Protein AF-A0A931W241-F1 (afdb_monomer)

Sequence (93 aa):
MQKSESNPELHAAIMKVVETQLRSNDPPQTQQTFKRLIKAGHSEKEAKRLIACVVSAEIFDVLKRQEPFNLDRFVKALGKLPAMPWEDEESKV

Secondary structure (DSSP, 8-state):
-------HHHHHHHHHHHHHHHHHT-SHHHHHHHHHHHHTT--HHHHHHHHHHHHHHHHHHHHHHTPPP-HHHHHHHHHHTTS-TTGGGSS--

Mean predicted aligned error: 6.49 Å

pLDDT: mean 87.17, std 17.64, range [37.62, 98.25]

Nearest PDB structures (foldseek):
  4nle-assembly1_B-2  TM=6.211E-01  e=5.796E+00  Mycolicibacterium smegmatis MC2 155
  5v4l-assembly5_A  TM=5.480E-01  e=4.893E+00  Cryptococcus neoformans

Radius of gyration: 13.9 Å; Cα contacts (8 Å, |Δi|>4): 63; chains: 1; bounding box: 38×35×32 Å

Structure (mmCIF, N/CA/C/O backbone):
data_AF-A0A931W241-F1
#
_entry.id   AF-A0A931W241-F1
#
loop_
_atom_site.group_PDB
_atom_site.id
_atom_site.type_symbol
_atom_site.label_atom_id
_atom_site.label_alt_id
_atom_site.label_comp_id
_atom_site.label_asym_id
_atom_site.label_entity_id
_atom_site.label_seq_id
_atom_site.pdbx_PDB_ins_code
_atom_site.Cartn_x
_atom_site.Cartn_y
_atom_site.Cartn_z
_atom_site.occupancy
_atom_site.B_iso_or_equiv
_atom_site.auth_seq_id
_atom_site.auth_comp_id
_atom_site.auth_asym_id
_atom_site.auth_atom_id
_atom_site.pdbx_PDB_model_num
ATOM 1 N N . MET A 1 1 ? 29.049 -11.202 5.435 1.00 37.62 1 MET A N 1
ATOM 2 C CA . MET A 1 1 ? 27.609 -10.879 5.477 1.00 37.62 1 MET A CA 1
ATOM 3 C C . MET A 1 1 ? 27.460 -9.402 5.131 1.00 37.62 1 MET A C 1
ATOM 5 O O . MET A 1 1 ? 27.796 -8.572 5.967 1.00 37.62 1 MET A O 1
ATOM 9 N N . GLN A 1 2 ? 27.096 -9.047 3.894 1.00 39.69 2 GLN A N 1
ATOM 10 C CA . GLN A 1 2 ? 26.779 -7.647 3.584 1.00 39.69 2 GLN A CA 1
ATOM 11 C C . GLN A 1 2 ? 25.499 -7.300 4.351 1.00 39.69 2 GLN A C 1
ATOM 13 O O . GLN A 1 2 ? 24.459 -7.903 4.104 1.00 39.69 2 GLN A O 1
ATOM 18 N N . LYS A 1 3 ? 25.583 -6.384 5.323 1.00 40.69 3 LYS A N 1
ATOM 19 C CA . LYS A 1 3 ? 24.392 -5.701 5.836 1.00 40.69 3 LYS A CA 1
ATOM 20 C C . LYS A 1 3 ? 23.728 -5.067 4.617 1.00 40.69 3 LYS A C 1
ATOM 22 O O . LYS A 1 3 ? 24.357 -4.240 3.966 1.00 40.69 3 LYS A O 1
ATOM 27 N N . SER A 1 4 ? 22.513 -5.479 4.272 1.00 50.69 4 SER A N 1
ATOM 28 C CA . SER A 1 4 ? 21.717 -4.741 3.298 1.00 50.69 4 SER A CA 1
ATOM 29 C C . SER A 1 4 ? 21.462 -3.364 3.902 1.00 50.69 4 SER A C 1
ATOM 31 O O . SER A 1 4 ? 20.628 -3.226 4.799 1.00 50.69 4 SER A O 1
ATOM 33 N N . GLU A 1 5 ? 22.237 -2.363 3.499 1.00 58.00 5 GLU A N 1
ATOM 34 C CA . GLU A 1 5 ? 21.945 -0.991 3.875 1.00 58.00 5 GLU A CA 1
ATOM 35 C C . GLU A 1 5 ? 20.583 -0.642 3.281 1.00 58.00 5 GLU A C 1
ATOM 37 O O . GLU A 1 5 ? 20.373 -0.658 2.068 1.00 58.00 5 GLU A O 1
ATOM 42 N N . SER A 1 6 ? 19.612 -0.419 4.159 1.00 67.12 6 SER A N 1
ATOM 43 C CA . SER A 1 6 ? 18.300 0.091 3.793 1.00 67.12 6 SER A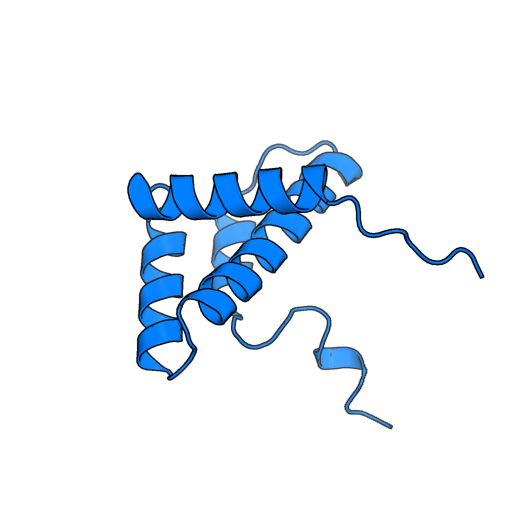 CA 1
ATOM 44 C C . SER A 1 6 ? 18.491 1.395 3.024 1.00 67.12 6 SER A C 1
ATOM 46 O O . SER A 1 6 ? 18.981 2.360 3.600 1.00 67.12 6 SER A O 1
ATOM 48 N N . ASN A 1 7 ? 18.116 1.426 1.742 1.00 84.94 7 ASN A N 1
ATOM 49 C CA . ASN A 1 7 ? 18.163 2.640 0.933 1.00 84.94 7 ASN A CA 1
ATOM 50 C C . ASN A 1 7 ? 17.004 3.572 1.359 1.00 84.94 7 ASN A C 1
ATOM 52 O O . ASN A 1 7 ? 15.840 3.263 1.069 1.00 84.94 7 ASN A O 1
ATOM 56 N N . PRO A 1 8 ? 17.285 4.694 2.052 1.00 88.44 8 PRO A N 1
ATOM 57 C CA . PRO A 1 8 ? 16.244 5.573 2.578 1.00 88.44 8 PRO A CA 1
ATOM 58 C C . PRO A 1 8 ? 15.461 6.282 1.468 1.00 88.44 8 PRO A C 1
ATOM 60 O O . PRO A 1 8 ? 14.266 6.532 1.629 1.00 88.44 8 PRO A O 1
ATOM 63 N N . GLU A 1 9 ? 16.098 6.560 0.330 1.00 91.44 9 GLU A N 1
ATOM 64 C CA . GLU A 1 9 ? 15.456 7.190 -0.826 1.00 91.44 9 GLU A CA 1
ATOM 65 C C . GLU A 1 9 ? 14.454 6.237 -1.473 1.00 91.44 9 GLU A C 1
ATOM 67 O O . GLU A 1 9 ? 13.323 6.628 -1.765 1.00 91.44 9 GLU A O 1
ATOM 72 N N . LEU A 1 10 ? 14.834 4.964 -1.618 1.00 90.94 10 LEU A N 1
ATOM 73 C CA . LEU A 1 10 ? 13.939 3.927 -2.125 1.00 90.94 10 LEU A CA 1
ATOM 74 C C . LEU A 1 10 ? 12.733 3.746 -1.199 1.00 90.94 10 LEU A C 1
ATOM 76 O O . LEU A 1 10 ? 11.595 3.715 -1.664 1.00 90.94 10 LEU A O 1
ATOM 80 N N . HIS A 1 11 ? 12.964 3.685 0.114 1.00 91.75 11 HIS A N 1
ATOM 81 C CA . HIS A 1 11 ? 11.878 3.607 1.089 1.00 91.75 11 HIS A CA 1
ATOM 82 C C . HIS A 1 11 ? 10.933 4.815 0.979 1.00 91.75 11 HIS A C 1
ATOM 84 O O . HIS A 1 11 ? 9.714 4.646 0.918 1.00 91.75 11 HIS A O 1
ATOM 90 N N . ALA A 1 12 ? 11.474 6.035 0.910 1.00 94.75 12 ALA A N 1
ATOM 91 C CA . ALA A 1 12 ? 10.676 7.249 0.759 1.00 94.75 12 ALA A CA 1
ATOM 92 C C . ALA A 1 12 ? 9.870 7.257 -0.551 1.00 94.75 12 ALA A C 1
ATOM 94 O O . ALA A 1 12 ? 8.696 7.636 -0.546 1.00 94.75 12 ALA A O 1
ATOM 95 N N . ALA A 1 13 ? 10.458 6.793 -1.657 1.00 95.88 13 ALA A N 1
ATOM 96 C CA . ALA A 1 13 ? 9.772 6.678 -2.939 1.00 95.88 13 ALA A CA 1
ATOM 97 C C . ALA A 1 13 ? 8.582 5.708 -2.865 1.00 95.88 13 ALA A C 1
ATOM 99 O O . ALA A 1 13 ? 7.484 6.051 -3.304 1.00 95.88 13 ALA A O 1
ATOM 100 N N . ILE A 1 14 ? 8.763 4.537 -2.249 1.00 96.44 14 ILE A N 1
ATOM 101 C CA . ILE A 1 14 ? 7.695 3.539 -2.089 1.00 96.44 14 ILE A CA 1
ATOM 102 C C . ILE A 1 14 ? 6.579 4.081 -1.192 1.00 96.44 14 ILE A C 1
ATOM 104 O O . ILE A 1 14 ? 5.401 3.984 -1.538 1.00 96.44 14 ILE A O 1
ATOM 108 N N . MET A 1 15 ? 6.929 4.727 -0.080 1.00 97.50 15 MET A N 1
ATOM 109 C CA . MET A 1 15 ? 5.938 5.363 0.790 1.00 97.50 15 MET A CA 1
ATOM 110 C C . MET A 1 15 ? 5.153 6.457 0.059 1.00 97.50 15 MET A C 1
ATOM 112 O O . MET A 1 15 ? 3.931 6.521 0.187 1.00 97.50 15 MET A O 1
ATOM 116 N N . LYS A 1 16 ? 5.817 7.262 -0.779 1.00 97.75 16 LYS A N 1
ATOM 117 C CA . LYS A 1 16 ? 5.157 8.273 -1.616 1.00 97.75 16 LYS A CA 1
ATOM 118 C C . LYS A 1 16 ? 4.181 7.651 -2.618 1.00 97.75 16 LYS A C 1
ATOM 120 O O . LYS A 1 16 ? 3.128 8.242 -2.879 1.00 97.75 16 LYS A O 1
ATOM 125 N N . VAL A 1 17 ? 4.496 6.475 -3.171 1.00 97.19 17 VAL A N 1
ATOM 126 C CA . VAL A 1 17 ? 3.564 5.718 -4.025 1.00 97.19 17 VAL A CA 1
ATOM 127 C C . VAL A 1 17 ? 2.324 5.328 -3.226 1.00 97.19 17 VAL A C 1
ATOM 129 O O . VAL A 1 17 ? 1.219 5.645 -3.657 1.00 97.19 17 VAL A O 1
ATOM 132 N N . VAL A 1 18 ? 2.488 4.738 -2.038 1.00 97.88 18 VAL A N 1
ATOM 133 C CA . VAL A 1 18 ? 1.360 4.359 -1.167 1.00 97.88 18 VAL A CA 1
ATOM 134 C C . VAL A 1 18 ? 0.489 5.567 -0.823 1.00 97.88 18 VAL A C 1
ATOM 136 O O . VAL A 1 18 ? -0.730 5.517 -0.969 1.00 97.88 18 VAL A O 1
ATOM 139 N N . GLU A 1 19 ? 1.094 6.679 -0.411 1.00 97.81 19 GLU A N 1
ATOM 140 C CA . GLU A 1 19 ? 0.360 7.911 -0.101 1.00 97.81 19 GLU A CA 1
ATOM 141 C C . GLU A 1 19 ? -0.391 8.460 -1.309 1.00 97.81 19 GLU A C 1
ATOM 143 O O . GLU A 1 19 ? -1.512 8.951 -1.175 1.00 97.81 19 GLU A O 1
ATOM 148 N N . THR A 1 20 ? 0.213 8.366 -2.493 1.00 98.06 20 THR A N 1
ATOM 149 C CA . THR A 1 20 ? -0.428 8.796 -3.732 1.00 98.06 20 THR A CA 1
ATOM 150 C C . THR A 1 20 ? -1.622 7.911 -4.054 1.00 98.06 20 THR A C 1
ATOM 152 O O . THR A 1 20 ? -2.688 8.471 -4.265 1.00 98.06 20 THR A O 1
ATOM 155 N N . GLN A 1 21 ? -1.490 6.582 -3.987 1.00 97.50 21 GLN A N 1
ATOM 156 C CA . GLN A 1 21 ? -2.592 5.638 -4.220 1.00 97.50 21 GLN A CA 1
ATOM 157 C C . GLN A 1 21 ? -3.757 5.839 -3.240 1.00 97.50 21 GLN A C 1
ATOM 159 O O . GLN A 1 21 ? -4.920 5.772 -3.632 1.00 97.50 21 GLN A O 1
ATOM 164 N N . LEU A 1 22 ? -3.461 6.113 -1.964 1.00 98.00 22 LEU A N 1
ATOM 165 C CA . LEU A 1 22 ? -4.484 6.423 -0.959 1.00 98.00 22 LEU A CA 1
ATOM 166 C C . LEU A 1 22 ? -5.179 7.758 -1.259 1.00 98.00 22 LEU A C 1
ATOM 168 O O . LEU A 1 22 ? -6.401 7.847 -1.211 1.00 98.00 22 LEU A O 1
ATOM 172 N N . ARG A 1 23 ? -4.415 8.798 -1.615 1.00 97.81 23 ARG A N 1
ATOM 173 C CA . ARG A 1 23 ? -4.966 10.124 -1.929 1.00 97.81 23 ARG A CA 1
ATOM 174 C C . ARG A 1 23 ? -5.787 10.125 -3.220 1.00 97.81 23 ARG A C 1
ATOM 176 O O . ARG A 1 23 ? -6.823 10.779 -3.264 1.00 97.81 23 ARG A O 1
ATOM 183 N N . SER A 1 24 ? -5.320 9.440 -4.264 1.00 97.25 24 SER A N 1
ATOM 184 C CA . SER A 1 24 ? -6.013 9.338 -5.554 1.00 97.25 24 SER A CA 1
ATOM 185 C C . SER A 1 24 ? -7.129 8.297 -5.548 1.00 97.25 24 SER A C 1
ATOM 187 O O . SER A 1 24 ? -7.954 8.308 -6.457 1.00 97.25 24 SER A O 1
ATOM 189 N N . ASN A 1 25 ? -7.163 7.413 -4.542 1.00 96.19 25 ASN A N 1
ATOM 190 C CA . ASN A 1 25 ? -8.019 6.229 -4.511 1.00 96.19 25 ASN A CA 1
ATOM 191 C C . ASN A 1 25 ? -7.846 5.360 -5.774 1.00 96.19 25 ASN A C 1
ATOM 193 O O . ASN A 1 25 ? -8.812 4.799 -6.294 1.00 96.19 25 ASN A O 1
ATOM 197 N N . ASP A 1 26 ? -6.606 5.268 -6.257 1.00 93.19 26 ASP A N 1
ATOM 198 C CA . ASP A 1 26 ? -6.235 4.533 -7.463 1.00 93.19 26 ASP A CA 1
ATOM 199 C C . ASP A 1 26 ? -4.936 3.730 -7.229 1.00 93.19 26 ASP A C 1
ATOM 201 O O . ASP A 1 26 ? -3.873 4.338 -7.074 1.00 93.19 26 ASP A O 1
ATOM 205 N N . PRO A 1 27 ? -4.997 2.387 -7.153 1.00 95.75 27 PRO A N 1
ATOM 206 C CA . PRO A 1 27 ? -6.208 1.579 -7.282 1.00 95.75 27 PRO A CA 1
ATOM 207 C C . PRO A 1 27 ? -7.075 1.642 -6.001 1.00 95.75 27 PRO A C 1
ATOM 209 O O . PRO A 1 27 ? -6.541 1.688 -4.884 1.00 95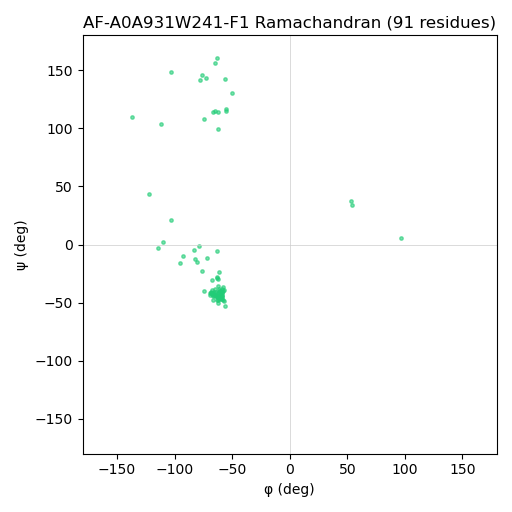.75 27 PRO A O 1
ATOM 212 N N . PRO A 1 28 ? -8.420 1.590 -6.103 1.00 97.25 28 PRO A N 1
ATOM 213 C CA . PRO A 1 28 ? -9.315 1.708 -4.943 1.00 97.25 28 PRO A CA 1
ATOM 214 C C . PRO A 1 28 ? -9.118 0.592 -3.906 1.00 97.25 28 PRO A C 1
ATOM 216 O O . PRO A 1 28 ? -9.408 0.762 -2.718 1.00 97.25 28 PRO A O 1
ATOM 219 N N . GLN A 1 29 ? -8.582 -0.553 -4.328 1.00 98.00 29 GLN A N 1
ATOM 220 C CA . GLN A 1 29 ? -8.258 -1.691 -3.472 1.00 98.00 29 GLN A CA 1
ATOM 221 C C . GLN A 1 29 ? -7.192 -1.342 -2.422 1.00 98.00 29 GLN A C 1
ATOM 223 O O . GLN A 1 29 ? -7.242 -1.881 -1.311 1.00 98.00 29 GLN A O 1
ATOM 228 N N . THR A 1 30 ? -6.286 -0.399 -2.710 1.00 97.69 30 THR A N 1
ATOM 229 C CA . THR A 1 30 ? -5.320 0.111 -1.725 1.00 97.69 30 THR A CA 1
ATOM 230 C C . THR A 1 30 ? -6.053 0.802 -0.574 1.00 97.69 30 THR A C 1
ATOM 232 O O . THR A 1 30 ? -5.828 0.483 0.596 1.00 97.69 30 THR A O 1
ATOM 235 N N . GLN A 1 31 ? -7.007 1.683 -0.886 1.00 97.75 31 GLN A N 1
ATOM 236 C CA . GLN A 1 31 ? -7.797 2.397 0.118 1.00 97.75 31 GLN A CA 1
ATOM 237 C C . GLN A 1 31 ? -8.724 1.464 0.909 1.00 97.75 31 GLN A C 1
ATOM 239 O O . GLN A 1 31 ? -8.883 1.632 2.123 1.00 97.75 31 GLN A O 1
ATOM 244 N N . GLN A 1 32 ? -9.334 0.480 0.243 1.00 98.12 32 GLN A N 1
ATOM 245 C CA . GLN A 1 32 ? -10.157 -0.546 0.893 1.00 98.12 32 GLN A CA 1
ATOM 246 C C . GLN A 1 32 ? -9.329 -1.371 1.885 1.00 98.12 32 GLN A C 1
ATOM 248 O O . GLN A 1 32 ? -9.748 -1.569 3.027 1.00 98.12 32 GLN A O 1
ATOM 253 N N . THR A 1 33 ? -8.129 -1.790 1.479 1.00 98.00 33 THR A N 1
ATOM 254 C CA . THR A 1 33 ? -7.203 -2.548 2.329 1.00 98.00 33 THR A CA 1
ATOM 255 C C . THR A 1 33 ? -6.727 -1.719 3.511 1.00 98.00 33 THR A C 1
ATOM 257 O O . THR A 1 33 ? -6.765 -2.199 4.640 1.00 98.00 33 THR A O 1
ATOM 260 N N . PHE A 1 34 ? -6.379 -0.451 3.287 1.00 98.25 34 PHE A N 1
ATOM 261 C CA . PHE A 1 34 ? -6.027 0.468 4.364 1.00 98.25 34 PHE A CA 1
ATOM 262 C C . PHE A 1 34 ? -7.150 0.568 5.400 1.00 98.25 34 PHE A C 1
ATOM 264 O O . PHE A 1 34 ? -6.927 0.291 6.574 1.00 98.25 34 PHE A O 1
ATOM 271 N N . LYS A 1 35 ? -8.388 0.851 4.969 1.00 97.94 35 LYS A N 1
ATOM 272 C CA . LYS A 1 35 ? -9.553 0.922 5.871 1.00 97.94 35 LYS A CA 1
ATOM 273 C C . LYS A 1 35 ? -9.782 -0.388 6.631 1.00 97.94 35 LYS A C 1
ATOM 275 O O . LYS A 1 35 ? -10.099 -0.351 7.818 1.00 97.94 35 LYS A O 1
ATOM 280 N N . ARG A 1 36 ? -9.609 -1.536 5.968 1.00 97.88 36 ARG A N 1
ATOM 281 C CA . ARG A 1 36 ? -9.716 -2.866 6.587 1.00 97.88 36 ARG A CA 1
ATOM 282 C C . ARG A 1 36 ? -8.679 -3.060 7.696 1.00 97.88 36 ARG A C 1
ATOM 284 O O . ARG A 1 36 ? -9.049 -3.523 8.769 1.00 97.88 36 ARG A O 1
ATOM 291 N N . LEU A 1 37 ? -7.426 -2.665 7.464 1.00 97.06 37 LEU A N 1
ATOM 292 C CA . LEU A 1 37 ? -6.347 -2.749 8.456 1.00 97.06 37 LEU A CA 1
ATOM 293 C C . LEU A 1 37 ? -6.584 -1.809 9.646 1.00 97.06 37 LEU A C 1
ATOM 295 O O . LEU A 1 37 ? -6.437 -2.237 10.788 1.00 97.06 37 LEU A O 1
ATOM 299 N N . ILE A 1 38 ? -7.038 -0.574 9.406 1.00 97.81 38 ILE A N 1
ATOM 300 C CA . ILE A 1 38 ? -7.420 0.345 10.493 1.00 97.81 38 ILE A CA 1
ATOM 301 C C . ILE A 1 38 ? -8.552 -0.250 11.334 1.00 97.81 38 ILE A C 1
ATOM 303 O O . ILE A 1 38 ? -8.474 -0.273 12.559 1.00 97.81 38 ILE A O 1
ATOM 307 N N . LYS A 1 39 ? -9.591 -0.794 10.686 1.00 97.12 39 LYS A N 1
ATOM 308 C CA . LYS A 1 39 ? -10.719 -1.435 11.378 1.00 97.12 39 LYS A CA 1
ATOM 309 C C . LYS A 1 39 ? -10.292 -2.670 12.183 1.00 97.12 39 LYS A C 1
ATOM 311 O O . LYS A 1 39 ? -10.920 -2.972 13.191 1.00 97.12 39 LYS A O 1
ATOM 316 N N . ALA A 1 40 ? -9.240 -3.363 11.754 1.00 94.50 40 ALA A N 1
ATOM 317 C CA . ALA A 1 40 ? -8.646 -4.486 12.476 1.00 94.50 40 ALA A CA 1
ATOM 318 C C . ALA A 1 40 ? -7.740 -4.058 13.652 1.00 94.50 40 ALA A C 1
ATOM 320 O O . ALA A 1 40 ? -7.226 -4.919 14.357 1.00 94.50 40 ALA A O 1
ATOM 321 N N . GLY A 1 41 ? -7.557 -2.752 13.887 1.00 95.25 41 GLY A N 1
ATOM 322 C CA . GLY A 1 41 ? -6.800 -2.215 15.023 1.00 95.25 41 GLY A CA 1
ATOM 323 C C . GLY A 1 41 ? -5.348 -1.848 14.715 1.00 95.25 41 GLY A C 1
ATOM 324 O O . GLY A 1 41 ? -4.615 -1.458 15.624 1.00 95.25 41 GLY A O 1
ATOM 325 N N . HIS A 1 42 ? -4.910 -1.929 13.456 1.00 95.69 42 HIS A N 1
ATOM 326 C CA . HIS A 1 42 ? -3.576 -1.462 13.080 1.00 95.69 42 HIS A CA 1
ATOM 327 C C . HIS A 1 42 ? -3.511 0.069 13.077 1.00 95.69 42 HIS A C 1
ATOM 329 O O . HIS A 1 42 ? -4.444 0.751 12.651 1.00 95.69 42 HIS A O 1
ATOM 335 N N . SER A 1 43 ? -2.368 0.618 13.496 1.00 97.25 43 SER A N 1
ATOM 336 C CA . SER A 1 43 ? -2.100 2.051 13.339 1.00 97.25 43 SER A CA 1
ATOM 337 C C . SER A 1 43 ? -2.006 2.433 11.860 1.00 97.25 43 SER A C 1
ATOM 339 O O . SER A 1 43 ? -1.634 1.613 11.020 1.00 97.25 43 SER A O 1
ATOM 341 N N . GLU A 1 44 ? -2.257 3.702 11.528 1.00 96.69 44 GLU A N 1
ATOM 342 C CA . GLU A 1 44 ? -2.091 4.186 10.151 1.00 96.69 44 GLU A CA 1
ATOM 343 C C . GLU A 1 44 ? -0.683 3.962 9.609 1.00 96.69 44 GLU A C 1
ATOM 345 O O . GLU A 1 44 ? -0.512 3.602 8.444 1.00 96.69 44 GLU A O 1
ATOM 350 N N . LYS A 1 45 ? 0.326 4.159 10.463 1.00 96.00 45 LYS A N 1
ATOM 351 C CA . LYS A 1 45 ? 1.724 3.936 10.104 1.00 96.00 45 LYS A CA 1
ATOM 352 C C . LYS A 1 45 ? 1.960 2.474 9.735 1.00 96.00 45 LYS A C 1
ATOM 354 O O . LYS A 1 45 ? 2.561 2.214 8.697 1.00 96.00 45 LYS A O 1
ATOM 359 N N . GLU A 1 46 ? 1.455 1.539 10.540 1.00 95.00 46 GLU A N 1
ATOM 360 C CA . GLU A 1 46 ? 1.621 0.111 10.259 1.00 95.00 46 GLU A CA 1
ATOM 361 C C . GLU A 1 46 ? 0.823 -0.320 9.030 1.00 95.00 46 GLU A C 1
ATOM 363 O O . GLU A 1 46 ? 1.356 -1.005 8.165 1.00 95.00 46 GLU A O 1
ATOM 368 N N . ALA A 1 47 ? -0.414 0.155 8.874 1.00 97.06 47 ALA A N 1
ATOM 369 C CA . ALA A 1 47 ? -1.219 -0.143 7.696 1.00 97.06 47 ALA A CA 1
ATOM 370 C C . ALA A 1 47 ? -0.536 0.329 6.398 1.00 97.06 47 ALA A C 1
ATOM 372 O O . ALA A 1 47 ? -0.475 -0.422 5.424 1.00 97.06 47 ALA A O 1
ATOM 373 N N . LYS A 1 48 ? 0.037 1.542 6.386 1.00 97.50 48 LYS A N 1
ATOM 374 C CA . LYS A 1 48 ? 0.818 2.037 5.240 1.00 97.50 48 LYS A CA 1
ATOM 375 C C . LYS A 1 48 ? 2.086 1.211 5.016 1.00 97.50 48 LYS A C 1
ATOM 377 O O . LYS A 1 48 ? 2.410 0.940 3.865 1.00 97.50 48 LYS A O 1
ATOM 382 N N . ARG A 1 49 ? 2.769 0.775 6.082 1.00 95.75 49 ARG A N 1
ATOM 383 C CA . ARG A 1 49 ? 3.965 -0.082 5.994 1.00 95.75 49 ARG A CA 1
ATOM 384 C C . ARG A 1 49 ? 3.649 -1.446 5.372 1.00 95.75 49 ARG A C 1
ATOM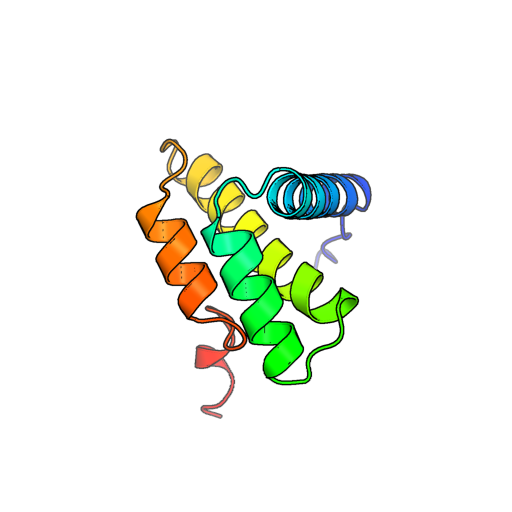 386 O O . ARG A 1 49 ? 4.355 -1.878 4.468 1.00 95.75 49 ARG A O 1
ATOM 393 N N . LEU A 1 50 ? 2.563 -2.089 5.799 1.00 96.12 50 LEU A N 1
ATOM 394 C CA . LEU A 1 50 ? 2.095 -3.367 5.250 1.00 96.12 50 LEU A CA 1
ATOM 395 C C . LEU A 1 50 ? 1.728 -3.247 3.763 1.00 96.12 50 LEU A C 1
ATOM 397 O O . LEU A 1 50 ? 2.085 -4.098 2.952 1.00 96.12 50 LEU A O 1
ATOM 401 N N . ILE A 1 51 ? 1.065 -2.158 3.375 1.00 97.31 51 ILE A N 1
ATOM 402 C CA . ILE A 1 51 ? 0.764 -1.879 1.965 1.00 97.31 51 ILE A CA 1
ATOM 403 C C . ILE A 1 51 ? 2.052 -1.601 1.175 1.00 97.31 51 ILE A C 1
ATOM 405 O O . ILE A 1 51 ? 2.208 -2.109 0.066 1.00 97.31 51 ILE A O 1
ATOM 409 N N . ALA A 1 52 ? 3.000 -0.848 1.744 1.00 96.62 52 ALA A N 1
ATOM 410 C CA . ALA A 1 52 ? 4.296 -0.575 1.124 1.00 96.62 52 ALA A CA 1
ATOM 411 C C . ALA A 1 52 ? 5.065 -1.866 0.829 1.00 96.62 52 ALA A C 1
ATOM 413 O O . ALA A 1 52 ? 5.666 -1.990 -0.231 1.00 96.62 52 ALA A O 1
ATOM 414 N N . CYS A 1 53 ? 4.989 -2.861 1.710 1.00 95.12 53 CYS A N 1
ATOM 415 C CA . CYS A 1 53 ? 5.544 -4.188 1.465 1.00 95.12 53 CYS A CA 1
ATOM 416 C C . CYS A 1 53 ? 4.959 -4.872 0.219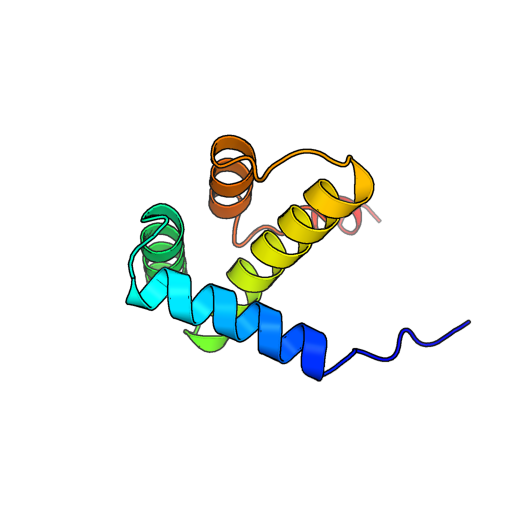 1.00 95.12 53 CYS A C 1
ATOM 418 O O . CYS A 1 53 ? 5.710 -5.459 -0.559 1.00 95.12 53 CYS A O 1
ATOM 420 N N . VAL A 1 54 ? 3.647 -4.760 -0.010 1.00 96.12 54 VAL A N 1
ATOM 421 C CA 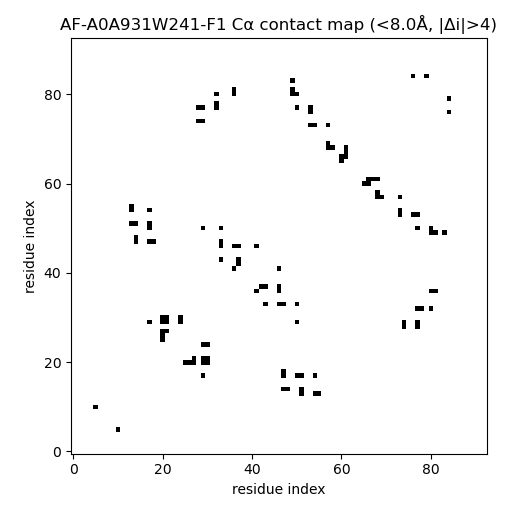. VAL A 1 54 ? 3.002 -5.296 -1.220 1.00 96.12 54 VAL A CA 1
ATOM 422 C C . VAL A 1 54 ? 3.433 -4.521 -2.468 1.00 96.12 54 VAL A C 1
ATOM 424 O O . VAL A 1 54 ? 3.733 -5.130 -3.493 1.00 96.12 54 VAL A O 1
ATOM 427 N N . VAL A 1 55 ? 3.532 -3.190 -2.381 1.00 95.75 55 VAL A N 1
ATOM 428 C CA . VAL A 1 55 ? 4.052 -2.347 -3.474 1.00 95.75 55 VAL A CA 1
ATOM 429 C C . VAL A 1 55 ? 5.493 -2.727 -3.822 1.00 95.75 55 VAL A C 1
ATOM 431 O O . VAL A 1 55 ? 5.811 -2.895 -4.996 1.00 95.75 55 VAL A O 1
ATOM 434 N N . SER A 1 56 ? 6.354 -2.920 -2.822 1.00 94.56 56 SER A N 1
ATOM 435 C CA . SER A 1 56 ? 7.739 -3.365 -3.015 1.00 94.56 56 SER A CA 1
ATOM 436 C C . SER A 1 56 ? 7.816 -4.713 -3.728 1.00 94.56 56 SER A C 1
ATOM 438 O O . SER A 1 56 ? 8.620 -4.868 -4.645 1.00 94.56 56 SER A O 1
ATOM 440 N N . ALA A 1 57 ? 6.982 -5.678 -3.324 1.00 91.88 57 ALA A N 1
ATOM 441 C CA . ALA A 1 57 ? 6.938 -6.999 -3.945 1.00 91.88 57 ALA A CA 1
ATOM 442 C C . ALA A 1 57 ? 6.521 -6.914 -5.420 1.00 91.88 57 ALA A C 1
ATOM 444 O O . ALA A 1 57 ? 7.146 -7.539 -6.272 1.00 91.88 57 ALA A O 1
ATOM 445 N N . GLU A 1 58 ? 5.528 -6.082 -5.732 1.00 93.88 58 GLU A N 1
ATOM 446 C CA . GLU A 1 58 ? 5.068 -5.880 -7.106 1.00 93.88 58 GLU A CA 1
ATOM 447 C C . GLU A 1 58 ? 6.119 -5.169 -7.972 1.00 93.88 58 GLU A C 1
ATOM 449 O O . GLU A 1 58 ? 6.365 -5.592 -9.098 1.00 93.88 58 GLU A O 1
ATOM 454 N N . ILE A 1 59 ? 6.797 -4.139 -7.447 1.00 92.50 59 ILE A N 1
ATOM 455 C CA . ILE A 1 59 ? 7.928 -3.492 -8.137 1.00 92.50 59 ILE A CA 1
ATOM 456 C C . ILE A 1 59 ? 9.029 -4.521 -8.413 1.00 92.50 59 ILE A C 1
ATOM 458 O O . ILE A 1 59 ? 9.565 -4.573 -9.519 1.00 92.50 59 ILE A O 1
ATOM 462 N N . PHE A 1 60 ? 9.360 -5.356 -7.426 1.00 90.88 60 PHE A N 1
ATOM 463 C CA . PHE A 1 60 ? 10.362 -6.402 -7.588 1.00 90.88 60 PHE A CA 1
ATOM 464 C C . PHE A 1 60 ? 9.962 -7.422 -8.660 1.00 90.88 60 PHE A C 1
ATOM 466 O O . PHE A 1 60 ? 10.793 -7.761 -9.501 1.00 90.88 60 PHE A O 1
ATOM 473 N N . ASP A 1 61 ? 8.708 -7.880 -8.678 1.00 89.75 61 ASP A N 1
ATOM 474 C CA . ASP A 1 61 ? 8.208 -8.806 -9.698 1.00 89.75 61 ASP A CA 1
ATOM 475 C C . ASP A 1 61 ? 8.233 -8.184 -11.100 1.00 89.75 61 ASP A C 1
ATOM 477 O O . ASP A 1 61 ? 8.711 -8.829 -12.031 1.00 89.75 61 ASP A O 1
ATOM 481 N N . VAL A 1 62 ? 7.799 -6.928 -11.250 1.00 93.06 62 VAL A N 1
ATOM 482 C CA . VAL A 1 62 ? 7.865 -6.176 -12.518 1.00 93.06 62 VAL A CA 1
ATOM 483 C C . VAL A 1 62 ? 9.304 -6.097 -13.029 1.00 93.06 62 VAL A C 1
ATOM 485 O O . VAL A 1 62 ? 9.574 -6.428 -14.184 1.00 93.06 62 VAL A O 1
ATOM 488 N N . LEU A 1 63 ? 10.250 -5.721 -12.164 1.00 9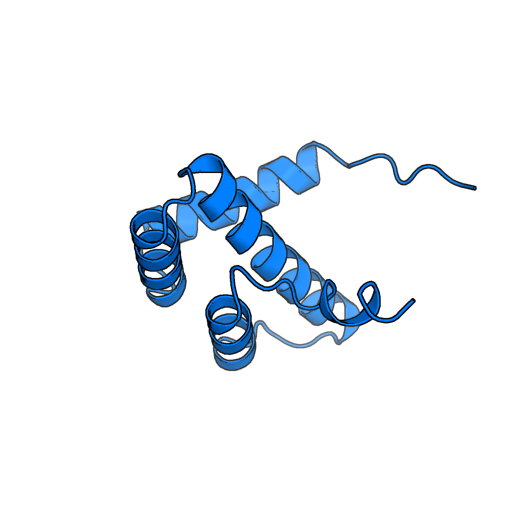2.62 63 LEU A N 1
ATOM 489 C CA . LEU A 1 63 ? 11.661 -5.597 -12.536 1.00 92.62 63 LEU A CA 1
ATOM 490 C C . LEU A 1 63 ? 12.304 -6.953 -12.848 1.00 92.62 63 LEU A C 1
ATOM 492 O O . LEU A 1 63 ? 13.065 -7.068 -13.808 1.00 92.62 63 LEU A O 1
ATOM 496 N N . LYS A 1 64 ? 12.006 -7.984 -12.052 1.00 92.25 64 LYS A N 1
ATOM 497 C CA . LYS A 1 64 ? 12.605 -9.318 -12.184 1.00 92.25 64 LYS A CA 1
ATOM 498 C C . LYS A 1 64 ? 12.050 -10.091 -13.376 1.00 92.25 64 LYS A C 1
ATOM 500 O O . LYS A 1 64 ? 12.801 -10.806 -14.035 1.00 92.25 64 LYS A O 1
ATOM 505 N N . ARG A 1 65 ? 10.742 -9.997 -13.618 1.00 92.00 65 ARG A N 1
ATOM 506 C CA . ARG A 1 65 ? 10.039 -10.744 -14.672 1.00 92.00 65 ARG A CA 1
ATOM 507 C C . ARG A 1 65 ? 9.945 -9.962 -15.979 1.00 92.00 65 ARG A C 1
ATOM 509 O O . ARG A 1 65 ? 9.577 -10.551 -16.985 1.00 92.00 65 ARG A O 1
ATOM 516 N N . GLN A 1 66 ? 10.295 -8.671 -15.968 1.00 91.56 66 GLN A N 1
ATOM 517 C CA . GLN A 1 66 ? 10.118 -7.752 -17.100 1.00 91.56 66 GLN A CA 1
ATOM 518 C C . GLN A 1 66 ? 8.666 -7.718 -17.603 1.00 91.56 66 GLN A C 1
ATOM 520 O O . GLN A 1 66 ? 8.395 -7.558 -18.791 1.00 91.56 66 GLN A O 1
ATOM 525 N N . GLU A 1 67 ? 7.723 -7.871 -16.676 1.00 90.12 67 GLU A N 1
ATOM 526 C CA . GLU A 1 67 ? 6.289 -7.848 -16.946 1.00 90.12 67 GLU A CA 1
ATOM 527 C C . GLU A 1 67 ? 5.695 -6.507 -16.508 1.00 90.12 67 GLU A C 1
ATOM 529 O O . GLU A 1 67 ? 6.163 -5.927 -15.526 1.00 90.12 67 GLU A O 1
ATOM 534 N N . PRO A 1 68 ? 4.642 -6.007 -17.178 1.00 93.31 68 PRO A N 1
ATOM 535 C CA . PRO A 1 68 ? 3.921 -4.837 -16.698 1.00 93.31 68 PRO A CA 1
ATOM 536 C C . PRO A 1 68 ? 3.261 -5.109 -15.338 1.00 93.31 68 PRO A C 1
ATOM 538 O O . PRO A 1 68 ? 3.021 -6.256 -14.951 1.00 93.31 68 PRO A O 1
ATOM 541 N N . PHE A 1 69 ? 2.931 -4.026 -14.629 1.00 92.94 69 PHE A N 1
ATOM 542 C CA . PHE A 1 69 ? 2.149 -4.085 -13.393 1.00 92.94 69 PHE A CA 1
ATOM 543 C C . PHE A 1 69 ? 0.882 -4.927 -13.586 1.00 92.94 69 PHE A C 1
ATOM 545 O O . PHE A 1 69 ? 0.114 -4.705 -14.528 1.00 92.94 69 PHE A O 1
ATOM 552 N N . ASN A 1 70 ? 0.653 -5.871 -12.674 1.00 94.44 70 ASN A N 1
ATOM 553 C CA . ASN A 1 70 ? -0.496 -6.763 -12.720 1.00 94.44 70 ASN A CA 1
ATOM 554 C C . ASN A 1 70 ? -1.446 -6.449 -11.558 1.00 94.44 70 ASN A C 1
ATOM 556 O O . ASN A 1 70 ? -1.211 -6.840 -10.412 1.00 94.44 70 ASN A O 1
ATOM 560 N N . LEU A 1 71 ? -2.551 -5.766 -11.872 1.00 94.19 71 LEU A N 1
ATOM 561 C CA . LEU A 1 71 ? -3.534 -5.352 -10.872 1.00 94.19 71 LEU A CA 1
ATOM 562 C C . LEU A 1 71 ? -4.119 -6.545 -10.105 1.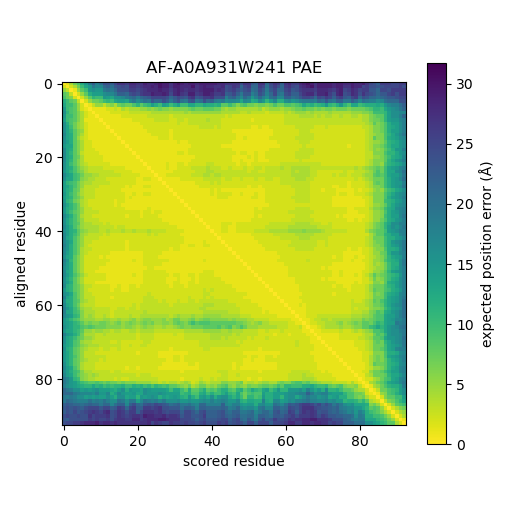00 94.19 71 LEU A C 1
ATOM 564 O O . LEU A 1 71 ? -4.244 -6.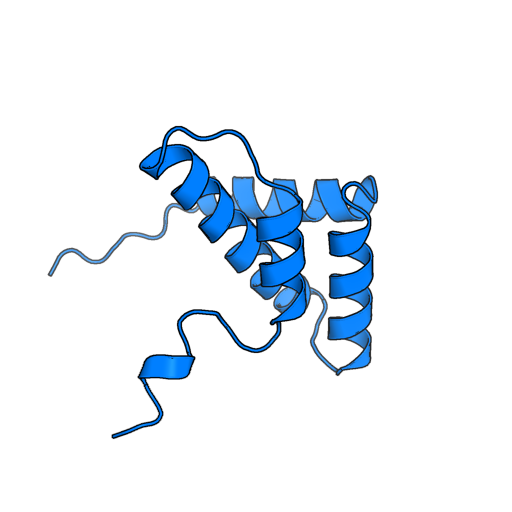476 -8.887 1.00 94.19 71 LEU A O 1
ATOM 568 N N . ASP A 1 72 ? -4.426 -7.655 -10.775 1.00 95.12 72 ASP A N 1
ATOM 569 C CA . ASP A 1 72 ? -5.014 -8.826 -10.116 1.00 95.12 72 ASP A CA 1
ATOM 570 C C . ASP A 1 72 ? -4.046 -9.467 -9.115 1.00 95.12 72 ASP A C 1
ATOM 572 O O . ASP A 1 72 ? -4.448 -9.864 -8.016 1.00 95.12 72 ASP A O 1
ATOM 576 N N . ARG A 1 73 ? -2.758 -9.556 -9.469 1.00 93.12 73 ARG A N 1
ATOM 577 C CA . ARG A 1 73 ? -1.692 -10.028 -8.571 1.00 93.12 73 ARG A CA 1
ATOM 578 C C . ARG A 1 73 ? -1.558 -9.102 -7.364 1.00 93.12 73 ARG A C 1
ATOM 580 O O . ARG A 1 73 ? -1.567 -9.583 -6.228 1.00 93.12 73 ARG A O 1
ATOM 587 N N . PHE A 1 74 ? -1.517 -7.795 -7.607 1.00 95.75 74 PHE A N 1
ATOM 588 C CA . PHE A 1 74 ? -1.428 -6.778 -6.566 1.00 95.75 74 PHE A CA 1
ATOM 589 C C . PHE A 1 74 ? -2.620 -6.836 -5.595 1.00 95.75 74 PHE A C 1
ATOM 591 O O . PHE A 1 74 ? -2.435 -6.883 -4.379 1.00 95.75 74 PHE A O 1
ATOM 598 N N . VAL A 1 75 ? -3.850 -6.928 -6.110 1.00 95.94 75 VAL A N 1
ATOM 599 C CA . VAL A 1 75 ? -5.073 -7.018 -5.294 1.00 95.94 75 VAL A CA 1
ATOM 600 C C . VAL A 1 75 ? -5.107 -8.305 -4.470 1.00 95.94 75 VAL A C 1
ATOM 602 O O . VAL A 1 75 ? -5.458 -8.266 -3.289 1.00 95.94 75 VAL A O 1
ATOM 605 N N . LYS A 1 76 ? -4.692 -9.440 -5.046 1.00 95.00 76 LYS A N 1
ATOM 606 C CA . LYS A 1 76 ? -4.566 -10.703 -4.300 1.00 95.00 76 LYS A CA 1
ATOM 607 C C . LYS A 1 76 ? -3.572 -10.579 -3.147 1.00 95.00 76 LYS A C 1
ATOM 609 O O . LYS A 1 76 ? -3.853 -11.075 -2.060 1.00 95.00 76 LYS A O 1
ATOM 614 N N . ALA A 1 77 ? -2.439 -9.912 -3.362 1.00 94.62 77 ALA A N 1
A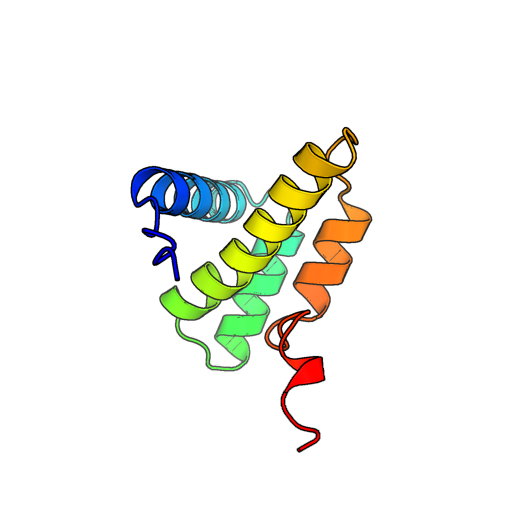TOM 615 C CA . ALA A 1 77 ? -1.448 -9.684 -2.315 1.00 94.62 77 ALA A CA 1
ATOM 616 C C . ALA A 1 77 ? -1.974 -8.744 -1.213 1.00 94.62 77 ALA A C 1
ATOM 618 O O . ALA A 1 77 ? -1.855 -9.068 -0.033 1.00 94.62 77 ALA A O 1
ATOM 619 N N . LEU A 1 78 ? -2.653 -7.649 -1.574 1.00 96.38 78 LEU A N 1
ATOM 620 C CA . LEU A 1 78 ? -3.325 -6.765 -0.610 1.00 96.38 78 LEU A CA 1
ATOM 621 C C . LEU A 1 78 ? -4.376 -7.501 0.238 1.00 96.38 78 LEU A C 1
ATOM 623 O O . LEU A 1 78 ? -4.527 -7.220 1.429 1.00 96.38 78 LEU A O 1
ATOM 627 N N . GLY A 1 79 ? -5.095 -8.454 -0.359 1.00 94.44 79 GLY A N 1
ATOM 628 C CA . GLY A 1 79 ? -6.089 -9.276 0.331 1.00 94.44 79 GLY A CA 1
ATOM 629 C C . GLY A 1 79 ? -5.505 -10.162 1.436 1.00 94.44 79 GLY A C 1
ATOM 630 O O . GLY A 1 79 ? -6.203 -10.430 2.411 1.00 94.44 79 GLY A O 1
ATOM 631 N N . LYS A 1 80 ? -4.231 -10.565 1.326 1.00 93.94 80 LYS A N 1
ATOM 632 C CA . LYS A 1 80 ? -3.548 -11.413 2.320 1.00 93.94 80 LYS A CA 1
ATOM 633 C C . LYS A 1 80 ? -3.126 -10.658 3.578 1.00 93.94 80 LYS A C 1
ATOM 635 O O . LYS A 1 80 ? -3.018 -11.267 4.636 1.00 93.94 80 LYS A O 1
ATOM 640 N N . LEU A 1 81 ? -2.961 -9.334 3.498 1.00 93.62 81 LEU A N 1
ATOM 641 C CA . LEU A 1 81 ? -2.591 -8.523 4.659 1.00 93.62 81 LEU A CA 1
ATOM 642 C C . LEU A 1 81 ? -3.598 -8.704 5.814 1.00 93.62 81 LEU A C 1
ATOM 644 O O . LEU A 1 81 ? -4.804 -8.769 5.548 1.00 93.62 81 LEU A O 1
ATOM 648 N N . PRO A 1 82 ? -3.150 -8.728 7.082 1.00 88.88 82 PRO A N 1
ATOM 649 C CA . PRO A 1 82 ? -1.785 -8.448 7.535 1.00 88.88 82 PRO A CA 1
ATOM 650 C C . PRO A 1 82 ? -0.815 -9.634 7.436 1.00 88.88 82 PRO A C 1
ATOM 652 O O . PRO A 1 82 ? 0.360 -9.424 7.699 1.00 88.88 82 PRO A O 1
ATOM 655 N N . ALA A 1 83 ? -1.267 -10.835 7.055 1.00 82.31 83 ALA A N 1
ATOM 656 C CA . ALA A 1 83 ? -0.367 -11.970 6.869 1.00 82.31 83 ALA A CA 1
ATOM 657 C C . ALA A 1 83 ? 0.589 -11.668 5.709 1.00 82.31 83 ALA A C 1
ATOM 659 O O . ALA A 1 83 ? 0.162 -11.479 4.559 1.00 82.31 83 ALA A O 1
ATOM 660 N N . MET A 1 84 ? 1.877 -11.556 6.022 1.00 67.44 84 MET A N 1
ATOM 661 C CA . MET A 1 84 ? 2.870 -11.220 5.014 1.00 67.44 84 MET A CA 1
ATOM 662 C C . MET A 1 84 ? 3.188 -12.457 4.176 1.00 67.44 84 MET A C 1
ATOM 664 O O . MET A 1 84 ? 3.314 -13.549 4.724 1.00 67.44 84 MET A O 1
ATOM 668 N N . PRO A 1 85 ? 3.385 -12.315 2.853 1.00 56.03 85 PRO A N 1
ATOM 669 C CA . PRO A 1 85 ? 3.625 -13.459 1.975 1.00 56.03 85 PRO A CA 1
ATOM 670 C C . PRO A 1 85 ? 4.917 -14.247 2.273 1.00 56.03 85 PRO A C 1
ATOM 672 O O . PRO A 1 85 ? 5.134 -15.275 1.645 1.00 56.03 85 PRO A O 1
ATOM 675 N N . TRP A 1 86 ? 5.762 -13.779 3.198 1.00 62.69 86 TRP A N 1
ATOM 676 C CA . TRP A 1 86 ? 6.987 -14.441 3.664 1.00 62.69 86 TRP A CA 1
ATOM 677 C C . TRP A 1 86 ? 6.940 -14.886 5.137 1.00 62.69 86 TRP A C 1
ATOM 679 O O . TRP A 1 86 ? 7.896 -15.485 5.610 1.00 62.69 86 TRP A O 1
ATOM 689 N N . GLU A 1 87 ? 5.867 -14.597 5.879 1.00 55.41 87 GLU A N 1
ATOM 690 C CA . GLU A 1 87 ? 5.741 -14.997 7.294 1.00 55.41 87 GLU A CA 1
ATOM 691 C C . GLU A 1 87 ? 5.265 -16.451 7.463 1.00 55.41 87 GLU A C 1
ATOM 693 O O . GLU A 1 87 ? 5.395 -17.024 8.543 1.00 55.41 87 GLU A O 1
ATOM 698 N N . ASP A 1 88 ? 4.788 -17.088 6.388 1.00 51.50 88 ASP A N 1
ATOM 699 C CA . ASP A 1 88 ? 4.323 -18.480 6.407 1.00 51.50 88 ASP A CA 1
ATOM 700 C C . ASP A 1 88 ? 5.461 -19.523 6.536 1.00 51.50 88 ASP A C 1
ATOM 702 O O . ASP A 1 88 ? 5.179 -20.697 6.789 1.00 51.50 88 ASP A O 1
ATOM 706 N N . GLU A 1 89 ? 6.739 -19.140 6.393 1.00 47.12 89 GLU A N 1
ATOM 707 C CA . GLU A 1 89 ? 7.864 -20.097 6.424 1.00 47.12 89 GLU A CA 1
ATOM 708 C C . GLU A 1 89 ? 8.553 -20.254 7.793 1.00 47.12 89 GLU A C 1
ATOM 710 O O . GLU A 1 89 ? 9.224 -21.260 8.011 1.00 47.12 89 GLU A O 1
ATOM 715 N N . GLU A 1 90 ? 8.349 -19.347 8.755 1.00 44.62 90 GLU A N 1
ATOM 716 C CA . GLU A 1 90 ? 9.200 -19.287 9.963 1.00 44.62 90 GLU A CA 1
ATOM 717 C C . GLU A 1 90 ? 8.506 -19.723 11.269 1.00 44.62 90 GLU A C 1
ATOM 719 O O . GLU A 1 90 ? 9.116 -19.734 12.332 1.00 44.62 90 GLU A O 1
ATOM 724 N N . SER A 1 91 ? 7.238 -20.152 11.203 1.00 43.06 91 SER A N 1
ATOM 725 C CA . SER A 1 91 ? 6.476 -20.672 12.362 1.00 43.06 91 SER A CA 1
ATOM 726 C C . SER A 1 91 ? 6.348 -22.206 12.395 1.00 43.06 91 SER A C 1
ATOM 728 O O . SER A 1 91 ? 5.448 -22.743 13.040 1.00 43.06 91 SER A O 1
ATOM 730 N N . LYS A 1 92 ? 7.228 -22.933 11.694 1.00 39.75 92 LYS A N 1
ATOM 731 C CA . LYS A 1 92 ? 7.303 -24.410 11.719 1.00 39.75 92 LYS A CA 1
ATOM 732 C C . LYS A 1 92 ? 8.678 -24.931 12.158 1.00 39.75 92 LYS A C 1
ATOM 734 O O . LYS A 1 92 ? 9.191 -25.877 11.559 1.00 39.75 92 LYS A O 1
ATOM 739 N N . VAL A 1 93 ? 9.259 -24.328 13.193 1.00 38.91 93 VAL A N 1
ATOM 740 C CA . VAL A 1 93 ? 10.436 -24.866 13.899 1.00 38.91 93 VAL A CA 1
ATOM 741 C C . VAL A 1 93 ? 10.136 -25.103 15.368 1.00 38.91 93 VAL A C 1
ATOM 743 O O . VAL A 1 93 ? 9.444 -24.253 15.969 1.00 38.91 93 VAL A O 1
#

Foldseek 3Di:
DPPPPPDVVVVVVLLVVLVVCCVVCVPVLSVVLLVVCVVVPDDSVVSSVQLSLLSVVQVVCCVVVVDPRDPVSSSVCSVCPPPHPPPVPPPPD

Solvent-accessible surface area (backbone atoms only — not comparable to full-atom values): 5545 Å² total; per-residue (Å²): 132,84,76,81,74,80,56,65,66,60,52,50,52,45,48,50,50,49,54,46,21,51,73,68,44,53,59,50,63,56,39,52,43,41,54,51,35,45,75,73,69,42,52,71,68,54,33,51,49,58,50,32,54,47,53,50,52,49,52,49,47,25,69,75,68,72,44,76,88,51,67,70,62,52,51,56,51,53,67,46,55,88,59,50,98,74,60,82,74,74,82,83,124